Protein AF-A0A7L2GFE0-F1 (afdb_monomer)

Nearest PDB structures (foldseek):
  3g67-assembly1_B  TM=5.328E-01  e=1.097E-01  Thermotoga maritima
  3zx6-assembly1_B  TM=4.430E-01  e=1.474E-01  Archaeoglobus fulgidus DSM 4304
  2ysu-assembly1_B  TM=6.873E-01  e=2.371E+00  Escherichia coli
  7a0g-assembly1_FFF  TM=4.561E-01  e=2.235E+00  Serratia marcescens
  2b5u-assembly2_C  TM=3.702E-01  e=7.732E+00  Escherichia coli

pLDDT: mean 85.47, std 18.51, range [37.97, 98.88]

Radius of gyration: 35.54 Å; Cα contacts (8 Å, |Δi|>4): 80; chains: 1; bounding box: 69×30×104 Å

InterPro domains:
  IPR001060 FCH domain [PF00611] (9-82)
  IPR001060 FCH domain [SM00055] (2-87)
  IPR027267 AH/BAR domain superfamily [G3DSA:1.20.1270.60] (5-134)
  IPR027267 AH/BAR domain superfamily [SSF103657] (9-132)
  IPR031160 F-BAR domain [PS51741] (1-168)

Foldseek 3Di:
DDPCPDPVVVVVVLVVLVVVLVVLVVLLVVLLVLLVVLLVQLVVLLCCLPPDDDPPVDDDPVVVVVNVVSVVSNVSSVVSNVSSVVSNVVSVVSVVVSVVSVVVSVVVVVVVVVVVVVVVVVVVVVVVVVVVVVVVPPDPDDPPDDVVVVVVVVVVVVVVVVVVVVVD

Mean predicted aligned error: 11.36 Å

Secondary structure (DSSP, 8-state):
---TTSHHHHHHHHHHHHHHHHHHHHHHHHHHHHHHHHHHHHHHHHHHHHHS-SSTT--HHHHHHHHHHHHHHHHHHHHHHHHHHHHHHHHHHHHHHHHHHHHHHHHHHHHHHHHHHHHHHHHHHHHHHHHHHHHT-SS-----SHHHHHHHHHHHHHHHHHHHHH--

Organism: Nyctibius grandis (NCBI:txid48427)

Solvent-accessible surface area (backbone atoms only — not comparable to full-atom values): 9001 Å² total; per-residue (Å²): 135,80,59,62,89,39,74,70,28,46,52,51,51,53,51,51,56,51,50,52,46,50,53,41,50,54,51,26,50,52,30,46,54,49,19,53,54,33,34,51,51,10,52,51,34,35,46,47,40,71,74,48,85,69,63,80,86,50,59,73,70,62,30,53,53,42,5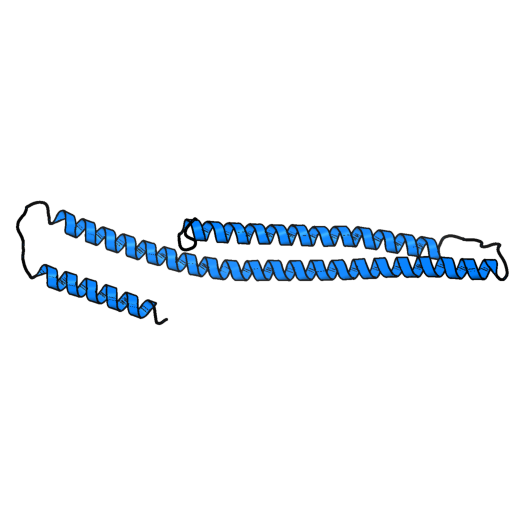1,52,51,34,48,52,40,31,52,52,12,52,50,29,38,52,49,18,51,50,31,45,53,52,22,49,53,38,50,54,49,42,53,52,52,52,53,53,50,52,55,52,52,55,52,51,52,52,52,52,52,51,52,52,51,55,49,50,56,50,49,52,53,50,50,58,57,58,70,72,58,84,63,100,65,86,82,77,70,68,61,58,54,55,51,48,52,51,49,51,50,53,53,54,54,51,53,62,64,74,78,110

Sequence (168 aa):
SMDLTSTVGYDSIIQHLNDGRKNCKEFEDFLKERAIIEEKYGKELINLSKKKPCGQTELNTLKRSLDVFKQQIDNVGQGHIQLAQTLREEAKKMEDFREKQKLHRKKIELIMDAIHKNRNLQYKKTMEVKQTCCCFLPDGAPLYLSSLSHFWQLFLKLAQTKSALEDS

Structure (mmCIF, N/CA/C/O backbone):
data_AF-A0A7L2GFE0-F1
#
_entry.id   AF-A0A7L2GFE0-F1
#
loop_
_atom_site.group_PDB
_atom_site.id
_atom_site.type_symbol
_atom_site.label_atom_id
_atom_site.label_alt_id
_atom_site.label_comp_id
_atom_site.label_asym_id
_atom_site.label_entity_id
_atom_site.label_seq_id
_atom_site.pdbx_PDB_ins_code
_atom_site.Cartn_x
_atom_site.Cartn_y
_atom_site.Cartn_z
_atom_site.occupancy
_atom_site.B_iso_or_equiv
_atom_site.auth_seq_id
_atom_site.auth_comp_id
_atom_site.auth_asym_id
_atom_site.auth_atom_id
_atom_site.pdbx_PDB_model_num
ATOM 1 N N . SER A 1 1 ? 0.326 6.867 -35.444 1.00 51.28 1 SER A N 1
ATOM 2 C CA . SER A 1 1 ? 0.943 5.702 -34.785 1.00 51.28 1 SER A CA 1
ATOM 3 C C . SER A 1 1 ? 2.441 5.933 -34.779 1.00 51.28 1 SER A C 1
ATOM 5 O O . SER A 1 1 ? 2.994 6.095 -35.859 1.00 51.28 1 SER A O 1
ATOM 7 N N . MET A 1 2 ? 3.064 6.103 -33.610 1.00 67.56 2 MET A N 1
ATOM 8 C CA . MET A 1 2 ? 4.517 6.274 -33.513 1.00 67.56 2 MET A CA 1
ATOM 9 C C . MET A 1 2 ? 5.155 4.887 -33.511 1.00 67.56 2 MET A C 1
ATOM 11 O O . MET A 1 2 ? 4.690 4.012 -32.786 1.00 67.56 2 MET A O 1
ATOM 15 N N . ASP A 1 3 ? 6.164 4.672 -34.350 1.00 83.50 3 ASP A N 1
ATOM 16 C CA . ASP A 1 3 ? 6.855 3.387 -34.427 1.00 83.50 3 ASP A CA 1
ATOM 17 C C . ASP A 1 3 ? 7.531 3.072 -33.084 1.00 83.50 3 ASP A C 1
ATOM 19 O O . ASP A 1 3 ? 8.450 3.775 -32.654 1.00 83.50 3 ASP A O 1
ATOM 23 N N . LEU A 1 4 ? 7.056 2.015 -32.422 1.00 79.81 4 LEU A N 1
ATOM 24 C CA . LEU A 1 4 ? 7.547 1.558 -31.122 1.00 79.81 4 LEU A CA 1
ATOM 25 C C . LEU A 1 4 ? 9.025 1.151 -31.177 1.00 79.81 4 LEU A C 1
ATOM 27 O O . LEU A 1 4 ? 9.726 1.251 -30.174 1.00 79.81 4 LEU A O 1
ATOM 31 N N . THR A 1 5 ? 9.497 0.710 -32.345 1.00 84.44 5 THR A N 1
ATOM 32 C CA . THR A 1 5 ? 10.876 0.247 -32.551 1.00 84.44 5 THR A CA 1
ATOM 33 C C . THR A 1 5 ? 11.858 1.388 -32.830 1.00 84.44 5 THR A C 1
ATOM 35 O O . THR A 1 5 ? 13.072 1.180 -32.856 1.00 84.44 5 THR A O 1
ATOM 38 N N . SER A 1 6 ? 11.355 2.615 -32.990 1.00 87.56 6 SER A N 1
ATOM 39 C CA . SER A 1 6 ? 12.183 3.808 -33.158 1.00 87.56 6 SER A CA 1
ATOM 40 C C . SER A 1 6 ? 12.835 4.251 -31.841 1.00 87.56 6 SER A C 1
ATOM 42 O O . SER A 1 6 ? 12.354 3.937 -30.753 1.00 87.56 6 SER A O 1
ATOM 44 N N . THR A 1 7 ? 13.898 5.063 -31.923 1.00 85.88 7 THR A N 1
ATOM 45 C CA . THR A 1 7 ? 14.531 5.676 -30.736 1.00 85.88 7 THR A CA 1
ATOM 46 C C . THR A 1 7 ? 13.517 6.457 -29.889 1.00 85.88 7 THR A C 1
ATOM 48 O O . THR A 1 7 ? 13.494 6.316 -28.674 1.00 85.88 7 THR A O 1
ATOM 51 N N . VAL A 1 8 ? 12.620 7.214 -30.532 1.00 89.06 8 VAL A N 1
ATOM 52 C CA . VAL A 1 8 ? 11.573 7.988 -29.841 1.00 89.06 8 VAL A CA 1
ATOM 53 C C . VAL A 1 8 ? 10.535 7.061 -29.190 1.00 89.06 8 VAL A C 1
ATOM 55 O O . VAL A 1 8 ? 10.024 7.346 -28.104 1.00 89.06 8 VAL A O 1
ATOM 58 N N . GLY A 1 9 ? 10.237 5.926 -29.834 1.00 90.75 9 GLY A N 1
ATOM 59 C CA . GLY A 1 9 ? 9.403 4.858 -29.276 1.00 90.75 9 GLY A CA 1
ATOM 60 C C . GLY A 1 9 ? 10.000 4.275 -27.996 1.00 90.75 9 GLY A C 1
ATOM 61 O O . GLY A 1 9 ? 9.307 4.178 -26.983 1.00 90.75 9 GLY A O 1
ATOM 62 N N . TYR A 1 10 ? 11.301 3.980 -28.007 1.00 90.50 10 TYR A N 1
ATOM 63 C CA . TYR A 1 10 ? 12.037 3.539 -26.823 1.00 90.50 10 TYR A CA 1
ATOM 64 C C . TYR A 1 10 ? 11.997 4.570 -25.685 1.00 90.50 10 TYR A C 1
ATOM 66 O O . TYR A 1 10 ? 11.642 4.216 -24.559 1.00 90.50 10 TYR A O 1
ATOM 74 N N . ASP A 1 11 ? 12.279 5.843 -25.972 1.00 91.38 11 ASP A N 1
ATOM 75 C CA . ASP A 1 11 ? 12.253 6.910 -24.960 1.00 91.38 11 ASP A CA 1
ATOM 76 C C . ASP A 1 11 ? 10.867 7.026 -24.302 1.00 91.38 11 ASP A C 1
ATOM 78 O O . ASP A 1 11 ? 10.753 7.169 -23.081 1.00 91.38 11 ASP A O 1
ATOM 82 N N . SER A 1 12 ? 9.805 6.859 -25.095 1.00 93.94 12 SER A N 1
ATOM 83 C CA . SER A 1 12 ? 8.421 6.856 -24.606 1.00 93.94 12 SER A CA 1
ATOM 84 C C . SER A 1 12 ? 8.123 5.674 -23.683 1.00 93.94 12 SER A C 1
ATOM 86 O O . SER A 1 12 ? 7.460 5.847 -22.658 1.00 93.94 12 SER A O 1
ATOM 88 N N . ILE A 1 13 ? 8.640 4.477 -23.993 1.00 92.88 13 ILE A N 1
ATOM 89 C CA . ILE A 1 13 ? 8.521 3.305 -23.110 1.00 92.88 13 ILE A CA 1
ATOM 90 C C . ILE A 1 13 ? 9.234 3.572 -21.780 1.00 92.88 13 ILE A C 1
ATOM 92 O O . ILE A 1 13 ? 8.669 3.323 -20.714 1.00 92.88 13 ILE A O 1
ATOM 96 N N . ILE A 1 14 ? 10.461 4.096 -21.814 1.00 93.19 14 ILE A N 1
ATOM 97 C CA . ILE A 1 14 ? 11.232 4.384 -20.597 1.00 93.19 14 ILE A CA 1
ATOM 98 C C . ILE A 1 14 ? 10.532 5.440 -19.741 1.00 93.19 14 ILE A C 1
ATOM 100 O O . ILE A 1 14 ? 10.454 5.284 -18.517 1.00 93.19 14 ILE A O 1
ATOM 104 N N . GLN A 1 15 ? 9.989 6.491 -20.357 1.00 94.25 15 GLN A N 1
ATOM 105 C CA . GLN A 1 15 ? 9.187 7.485 -19.650 1.00 94.25 15 GLN A CA 1
ATOM 106 C C . GLN A 1 15 ? 7.974 6.834 -18.974 1.00 94.25 15 GLN A C 1
ATOM 108 O O . GLN A 1 15 ? 7.797 6.996 -17.767 1.00 94.25 15 GLN A O 1
ATOM 113 N N . HIS A 1 16 ? 7.211 6.016 -19.703 1.00 95.25 16 HIS A N 1
ATOM 114 C CA . HIS A 1 16 ? 6.052 5.310 -19.159 1.00 95.25 16 HIS A CA 1
ATOM 115 C C . HIS A 1 16 ? 6.413 4.407 -17.965 1.00 95.25 16 HIS A C 1
ATOM 117 O O . HIS A 1 16 ? 5.730 4.422 -16.941 1.00 95.25 16 HIS A O 1
ATOM 123 N N . LEU A 1 17 ? 7.528 3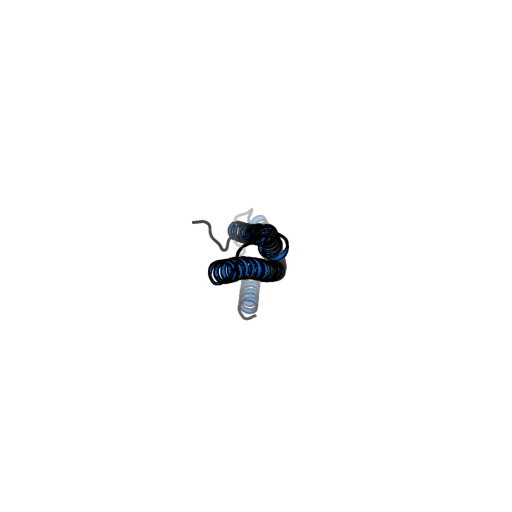.672 -18.039 1.00 95.56 17 LEU A N 1
ATOM 124 C CA . LEU A 1 17 ? 8.017 2.844 -16.928 1.00 95.56 17 LEU A CA 1
ATOM 125 C C . LEU A 1 17 ? 8.461 3.682 -15.717 1.00 95.56 17 LEU A C 1
ATOM 127 O O . LEU A 1 17 ? 8.334 3.247 -14.569 1.00 95.56 17 LEU A O 1
ATOM 131 N N . ASN A 1 18 ? 9.003 4.880 -15.941 1.00 95.12 18 ASN A N 1
ATOM 132 C CA . ASN A 1 18 ? 9.335 5.807 -14.860 1.00 95.12 18 ASN A CA 1
ATOM 133 C C . ASN A 1 18 ? 8.087 6.374 -14.184 1.00 95.12 18 ASN A C 1
ATOM 135 O O . ASN A 1 18 ? 8.062 6.457 -12.956 1.00 95.12 18 ASN A O 1
ATOM 139 N N . ASP A 1 19 ? 7.062 6.720 -14.954 1.00 97.06 19 ASP A N 1
ATOM 140 C CA . ASP A 1 19 ? 5.795 7.204 -14.410 1.00 97.06 19 ASP A CA 1
ATOM 141 C C . ASP A 1 19 ? 5.063 6.092 -13.648 1.00 97.06 19 ASP A C 1
ATOM 143 O O . ASP A 1 19 ? 4.645 6.306 -12.513 1.00 97.06 19 ASP A O 1
ATOM 147 N N . GLY A 1 20 ? 5.059 4.856 -14.160 1.00 97.06 20 GLY A N 1
ATOM 148 C CA . GLY A 1 20 ? 4.570 3.691 -13.416 1.00 97.06 20 GLY A CA 1
ATOM 149 C C . GLY A 1 20 ? 5.262 3.513 -12.056 1.00 97.06 20 GLY A C 1
ATOM 150 O O . GLY A 1 20 ? 4.607 3.249 -11.049 1.00 97.06 20 GLY A O 1
ATOM 151 N N . ARG A 1 21 ? 6.581 3.749 -11.981 1.00 96.81 21 ARG A N 1
ATOM 152 C CA . ARG A 1 21 ? 7.329 3.714 -10.711 1.00 96.81 21 ARG A CA 1
ATOM 153 C C . ARG A 1 21 ? 6.868 4.798 -9.727 1.00 96.81 21 ARG A C 1
ATOM 155 O O . ARG A 1 21 ? 6.828 4.520 -8.526 1.00 96.81 21 ARG A O 1
ATOM 162 N N . LYS A 1 22 ? 6.566 6.011 -10.206 1.00 97.62 22 LYS A N 1
ATOM 163 C CA . LYS A 1 22 ? 6.029 7.102 -9.371 1.00 97.62 22 LYS A CA 1
ATOM 164 C C . LYS A 1 22 ? 4.649 6.730 -8.837 1.00 97.62 22 LYS A C 1
ATOM 166 O O . LYS A 1 22 ? 4.457 6.775 -7.628 1.00 97.62 22 LYS A O 1
ATOM 171 N N . ASN A 1 23 ? 3.769 6.214 -9.695 1.00 98.00 23 ASN A N 1
ATOM 172 C CA . ASN A 1 23 ? 2.431 5.768 -9.302 1.00 98.00 23 ASN A CA 1
ATOM 173 C C . ASN A 1 23 ? 2.486 4.678 -8.218 1.00 98.00 23 ASN A C 1
ATOM 175 O O . ASN A 1 23 ? 1.729 4.723 -7.252 1.00 98.00 23 ASN A O 1
ATOM 179 N N . CYS A 1 24 ? 3.424 3.724 -8.314 1.00 98.38 24 CYS A N 1
ATOM 180 C CA . CYS A 1 24 ? 3.636 2.734 -7.252 1.00 98.38 24 CYS A CA 1
ATOM 181 C C . CYS A 1 24 ? 4.049 3.375 -5.916 1.00 98.38 24 CYS A C 1
ATOM 183 O O . CYS A 1 24 ? 3.645 2.890 -4.863 1.00 98.38 24 CYS A O 1
ATOM 185 N N . LYS A 1 25 ? 4.869 4.437 -5.937 1.00 98.31 25 LYS A N 1
ATOM 186 C CA . LYS A 1 25 ? 5.262 5.161 -4.717 1.00 98.31 25 LYS A CA 1
ATOM 187 C C . LYS A 1 25 ? 4.077 5.913 -4.113 1.00 98.31 25 LYS A C 1
ATOM 189 O O . LYS A 1 25 ? 3.848 5.786 -2.918 1.00 98.31 25 LYS A O 1
ATOM 194 N N . GLU A 1 26 ? 3.308 6.617 -4.936 1.00 98.56 26 GLU A N 1
ATOM 195 C CA . GLU A 1 26 ? 2.097 7.320 -4.500 1.00 98.56 26 GLU A CA 1
ATOM 196 C C . GLU A 1 26 ? 1.080 6.354 -3.877 1.00 98.56 26 GLU A C 1
ATOM 198 O O . GLU A 1 26 ? 0.545 6.625 -2.805 1.00 98.56 26 GLU A O 1
ATOM 203 N N . PHE A 1 27 ? 0.866 5.189 -4.494 1.00 98.56 27 PHE A N 1
ATOM 204 C CA . PHE A 1 27 ? -0.031 4.166 -3.958 1.00 98.56 27 PHE A CA 1
ATOM 205 C C . PHE A 1 27 ? 0.476 3.552 -2.643 1.00 98.56 27 PHE A C 1
ATOM 207 O O . PHE A 1 27 ? -0.307 3.374 -1.711 1.00 98.56 27 PHE A O 1
ATOM 214 N N . GLU A 1 28 ? 1.777 3.258 -2.531 1.00 98.50 28 GLU A N 1
ATOM 215 C CA . GLU A 1 28 ? 2.394 2.822 -1.268 1.00 98.50 28 GLU A CA 1
ATOM 216 C C . GLU A 1 28 ? 2.154 3.843 -0.148 1.00 98.50 28 GLU A C 1
ATOM 218 O O . GLU A 1 28 ? 1.734 3.468 0.949 1.00 98.50 28 GLU A O 1
ATOM 223 N N . ASP A 1 29 ? 2.416 5.122 -0.417 1.00 98.75 29 ASP A N 1
ATOM 224 C CA . ASP A 1 29 ? 2.260 6.191 0.571 1.00 98.75 29 ASP A CA 1
ATOM 225 C C . ASP A 1 29 ? 0.791 6.358 0.971 1.00 98.75 29 ASP A C 1
ATOM 227 O O . ASP A 1 29 ? 0.478 6.465 2.157 1.00 98.75 29 ASP A O 1
ATOM 231 N N . PHE A 1 30 ? -0.128 6.243 0.011 1.00 98.81 30 PHE A N 1
ATOM 232 C CA . PHE A 1 30 ? -1.563 6.256 0.281 1.00 98.81 30 PHE A CA 1
ATOM 233 C C . PHE A 1 30 ? -1.998 5.118 1.220 1.00 98.81 30 PHE A C 1
ATOM 235 O O . PHE A 1 30 ? -2.771 5.339 2.156 1.00 98.81 30 PHE A O 1
ATOM 242 N N . LEU A 1 31 ? -1.482 3.899 1.021 1.00 98.81 31 LEU A N 1
ATOM 243 C CA . LEU A 1 31 ? -1.755 2.769 1.916 1.00 98.81 31 LEU A CA 1
ATOM 244 C C . LEU A 1 31 ? -1.201 3.004 3.327 1.00 98.81 31 LEU A C 1
ATOM 246 O O . LEU A 1 31 ? -1.865 2.652 4.305 1.00 98.81 31 LEU A O 1
ATOM 250 N N . LYS A 1 32 ? -0.015 3.613 3.447 1.00 98.75 32 LYS A N 1
ATOM 251 C CA . LYS A 1 32 ? 0.597 3.952 4.742 1.00 98.75 32 LYS A CA 1
ATOM 252 C C . LYS A 1 32 ? -0.230 4.985 5.506 1.00 98.75 32 LYS A C 1
ATOM 254 O O . LYS A 1 32 ? -0.518 4.760 6.682 1.00 98.75 32 LYS A O 1
ATOM 259 N N . GLU A 1 33 ? -0.668 6.052 4.842 1.00 98.81 33 GLU A N 1
ATOM 260 C CA . GLU A 1 33 ? -1.548 7.067 5.436 1.00 98.81 33 GLU A CA 1
ATOM 261 C C . GLU A 1 33 ? -2.881 6.456 5.877 1.00 98.81 33 GLU A C 1
ATOM 263 O O . GLU A 1 33 ? -3.313 6.629 7.021 1.00 98.81 33 GLU A O 1
ATOM 268 N N . ARG A 1 34 ? -3.497 5.633 5.018 1.00 98.69 34 ARG A N 1
ATOM 269 C CA . ARG A 1 34 ? -4.725 4.917 5.379 1.00 98.69 34 ARG A CA 1
ATOM 270 C C . ARG A 1 34 ? -4.517 4.022 6.603 1.00 98.69 34 ARG A C 1
ATOM 272 O O . ARG A 1 34 ? -5.347 4.038 7.506 1.00 98.69 34 ARG A O 1
ATOM 279 N N . ALA A 1 35 ? -3.413 3.280 6.677 1.00 98.88 35 ALA A N 1
ATOM 280 C CA . ALA A 1 35 ? -3.116 2.426 7.826 1.00 98.88 35 ALA A CA 1
ATOM 281 C C . ALA A 1 35 ? -3.011 3.214 9.145 1.00 98.88 35 ALA A C 1
ATOM 283 O O . ALA A 1 35 ? -3.446 2.718 10.184 1.00 98.88 35 ALA A O 1
ATOM 284 N N . ILE A 1 36 ? -2.463 4.435 9.122 1.00 98.81 36 ILE A N 1
ATOM 285 C CA . ILE A 1 36 ? -2.386 5.312 10.304 1.00 98.81 36 ILE A CA 1
ATOM 286 C C . ILE A 1 36 ? -3.790 5.719 10.770 1.00 98.81 36 ILE A C 1
ATOM 288 O O . ILE A 1 36 ? -4.077 5.670 11.970 1.00 98.81 36 ILE A O 1
ATOM 292 N N . ILE A 1 37 ? -4.672 6.082 9.834 1.00 98.81 37 ILE A N 1
ATOM 293 C CA . ILE A 1 37 ? -6.063 6.460 10.129 1.00 98.81 37 ILE A CA 1
ATOM 294 C C . ILE A 1 37 ? -6.818 5.281 10.753 1.00 98.81 37 ILE A C 1
ATOM 296 O O . ILE A 1 37 ? -7.422 5.428 11.818 1.00 98.81 37 ILE A O 1
ATOM 300 N N . GLU A 1 38 ? -6.742 4.109 10.122 1.00 98.88 38 GLU A N 1
ATOM 301 C CA . GLU A 1 38 ? -7.403 2.885 10.592 1.00 98.88 38 GLU A CA 1
ATOM 302 C C . GLU A 1 38 ? -6.890 2.477 11.984 1.00 98.88 38 GLU A C 1
ATOM 304 O O . GLU A 1 38 ? -7.677 2.154 12.876 1.00 98.88 38 GLU A O 1
ATOM 309 N N . GLU A 1 39 ? -5.576 2.564 12.224 1.00 98.75 39 GLU A N 1
ATOM 310 C CA . GLU A 1 39 ? -4.999 2.244 13.531 1.00 98.75 39 GLU A CA 1
ATOM 311 C C . GLU A 1 39 ? -5.475 3.209 14.622 1.00 98.75 39 GLU A C 1
ATOM 313 O O . GLU A 1 39 ? -5.800 2.776 15.733 1.00 98.75 39 GLU A O 1
ATOM 318 N N . LYS A 1 40 ? -5.519 4.513 14.326 1.00 98.81 40 LYS A N 1
ATOM 319 C CA . LYS A 1 40 ? -6.018 5.518 15.270 1.00 98.81 40 LYS A CA 1
ATOM 320 C C . LYS A 1 40 ? -7.471 5.228 15.639 1.00 98.81 40 LYS A C 1
ATOM 322 O O . LYS A 1 40 ? -7.784 5.160 16.828 1.00 98.81 40 LYS A O 1
ATOM 327 N N . TYR A 1 41 ? -8.321 4.993 14.643 1.00 98.81 41 TYR A N 1
ATOM 328 C CA . TYR A 1 41 ? -9.734 4.690 14.856 1.00 98.81 41 TYR A CA 1
ATOM 329 C C . TYR A 1 41 ? -9.926 3.422 15.697 1.00 98.81 41 TYR A C 1
ATOM 331 O O . TYR A 1 41 ? -10.617 3.450 16.718 1.00 98.81 41 TYR A O 1
ATOM 339 N N . GLY A 1 42 ? -9.230 2.334 15.350 1.00 98.75 42 GLY A N 1
ATOM 340 C CA . GLY A 1 42 ? -9.277 1.086 16.112 1.00 98.75 42 GLY A CA 1
ATOM 341 C C . GLY A 1 42 ? -8.844 1.259 17.572 1.00 98.75 42 GLY A C 1
ATOM 342 O O . GLY A 1 42 ? -9.523 0.784 18.487 1.00 98.75 42 GLY A O 1
ATOM 343 N N . LYS A 1 43 ? -7.755 2.001 17.824 1.00 98.75 43 LYS A N 1
ATOM 344 C CA . LYS A 1 43 ? -7.269 2.291 19.187 1.00 98.75 43 LYS A CA 1
ATOM 345 C C . LYS A 1 43 ? -8.264 3.131 19.982 1.00 98.75 43 LYS A C 1
ATOM 347 O O . LYS A 1 43 ? -8.447 2.888 21.177 1.00 98.75 43 LYS A O 1
ATOM 352 N N . GLU A 1 44 ? -8.888 4.122 19.357 1.00 98.69 44 GLU A N 1
ATOM 353 C CA . GLU A 1 44 ? -9.889 4.971 20.003 1.00 98.69 44 GLU A CA 1
ATOM 354 C C . GLU A 1 44 ? -11.153 4.181 20.367 1.00 98.69 44 GLU A C 1
ATOM 356 O O . GLU A 1 44 ? -11.630 4.317 21.496 1.00 98.69 44 GLU A O 1
ATOM 361 N N . LEU A 1 45 ? -11.622 3.274 19.501 1.00 98.69 45 LEU A N 1
ATOM 362 C CA . LEU A 1 45 ? -12.739 2.371 19.809 1.00 98.69 45 LEU A CA 1
ATOM 363 C C . LEU A 1 45 ? -12.424 1.420 20.970 1.00 98.69 45 LEU A C 1
ATOM 365 O O . LEU A 1 45 ? -13.227 1.297 21.895 1.00 98.69 45 LEU A O 1
ATOM 369 N N . ILE A 1 46 ? -11.242 0.796 20.979 1.00 98.50 46 ILE A N 1
ATOM 370 C CA . ILE A 1 46 ? -10.809 -0.080 22.084 1.00 98.50 46 ILE A CA 1
ATOM 371 C C . ILE A 1 46 ? -10.696 0.714 23.396 1.00 98.50 46 ILE A C 1
ATOM 373 O O . ILE A 1 46 ? -11.070 0.244 24.472 1.00 98.50 46 ILE A O 1
ATOM 377 N N . ASN A 1 47 ? -10.181 1.944 23.341 1.00 98.31 47 ASN A N 1
ATOM 378 C CA . ASN A 1 47 ? -10.121 2.809 24.516 1.00 98.31 47 ASN A CA 1
ATOM 379 C C . ASN A 1 47 ? -11.524 3.189 25.009 1.00 98.31 47 ASN A C 1
ATOM 381 O O . ASN A 1 47 ? -11.752 3.192 26.220 1.00 98.31 47 ASN A O 1
ATOM 385 N N . LEU A 1 48 ? -12.456 3.484 24.103 1.00 97.88 48 LEU A N 1
ATOM 386 C CA . LEU A 1 48 ? -13.851 3.773 24.426 1.00 97.88 48 LEU A CA 1
ATOM 387 C C . LEU A 1 48 ? -14.520 2.567 25.100 1.00 97.88 48 LEU A C 1
ATOM 389 O O . LEU A 1 48 ? -15.098 2.724 26.176 1.00 97.88 48 LEU A O 1
ATOM 393 N N . SER A 1 49 ? -14.376 1.366 24.530 1.00 97.31 49 SER A N 1
ATOM 394 C CA . SER A 1 49 ? -14.955 0.139 25.088 1.00 97.31 49 SER A CA 1
ATOM 395 C C . SER A 1 49 ? -14.351 -0.227 26.447 1.00 97.31 49 SER A C 1
ATOM 397 O O . SER A 1 49 ? -15.064 -0.709 27.319 1.00 97.31 49 SER A O 1
ATOM 399 N N . LYS A 1 50 ? -13.064 0.021 26.705 1.00 95.75 50 LYS A N 1
ATOM 400 C CA . LYS A 1 50 ? -12.427 -0.410 27.966 1.00 95.75 50 LYS A CA 1
ATOM 401 C C . LYS A 1 50 ? -12.471 0.642 29.064 1.00 95.75 50 LYS A C 1
ATOM 403 O O . LYS A 1 50 ? -12.732 0.312 30.217 1.00 95.75 50 LYS A O 1
ATOM 408 N N . LYS A 1 51 ? -12.214 1.906 28.724 1.00 95.50 51 LYS A N 1
ATOM 409 C CA . LYS A 1 51 ? -11.945 2.962 29.713 1.00 95.50 51 LYS A CA 1
ATOM 410 C C . LYS A 1 51 ? -13.168 3.795 30.065 1.00 95.50 51 LYS A C 1
ATOM 412 O O . LYS A 1 51 ? -13.158 4.448 31.105 1.00 95.50 51 LYS A O 1
ATOM 417 N N . LYS A 1 52 ? -14.196 3.832 29.212 1.00 95.25 52 LYS A N 1
ATOM 418 C CA . LYS A 1 52 ? -15.384 4.651 29.472 1.00 95.25 52 LYS A CA 1
ATOM 419 C C . LYS A 1 52 ? -16.502 3.823 30.121 1.00 95.25 52 LYS A C 1
ATOM 421 O O . LYS A 1 52 ? -16.760 2.683 29.705 1.00 95.25 52 LYS A O 1
ATOM 426 N N . PRO A 1 53 ? -17.167 4.370 31.154 1.00 93.62 53 PRO A N 1
ATOM 427 C CA . PRO A 1 53 ? -18.352 3.744 31.714 1.00 93.62 53 PRO A CA 1
ATOM 428 C C . PRO A 1 53 ? -19.506 3.831 30.708 1.00 93.62 53 PRO A C 1
ATOM 430 O O . PRO A 1 53 ? -19.674 4.835 30.022 1.00 93.62 53 PRO A O 1
ATOM 433 N N . CYS A 1 54 ? -20.306 2.773 30.631 1.00 93.12 54 CYS A N 1
ATOM 434 C CA . CYS A 1 54 ? -21.550 2.731 29.867 1.00 93.12 54 CYS A CA 1
ATOM 435 C C . CYS A 1 54 ? -22.540 1.905 30.694 1.00 93.12 54 CYS A C 1
ATOM 437 O O . CYS A 1 54 ? -22.359 0.698 30.831 1.00 93.12 54 CYS A O 1
ATOM 439 N N . GLY A 1 55 ? -23.484 2.585 31.355 1.00 91.06 55 GLY A N 1
ATOM 440 C CA . GLY A 1 55 ? -24.424 1.983 32.312 1.00 91.06 55 GLY A CA 1
ATOM 441 C C . GLY A 1 55 ? -23.761 1.266 33.488 1.00 91.06 55 GLY A C 1
ATOM 442 O O . GLY A 1 55 ? -24.126 0.146 33.824 1.00 91.06 55 GLY A O 1
ATOM 443 N N . GLN A 1 56 ? -22.772 1.902 34.125 1.00 90.00 56 GLN A N 1
ATOM 444 C CA . GLN A 1 56 ? -22.070 1.331 35.287 1.00 90.00 56 GLN A CA 1
ATOM 445 C C . GLN A 1 56 ? -22.990 1.055 36.490 1.00 90.00 56 GLN A C 1
ATOM 447 O O . GLN A 1 56 ? -22.681 0.198 37.309 1.00 90.00 56 GLN A O 1
ATOM 452 N N . THR A 1 57 ? -24.099 1.791 36.591 1.00 94.44 57 THR A N 1
ATOM 453 C CA . THR A 1 57 ? -25.117 1.664 37.641 1.00 94.44 57 THR A CA 1
ATOM 454 C C . THR A 1 57 ? -26.234 0.692 37.271 1.00 94.44 57 THR A C 1
ATOM 456 O O . THR A 1 57 ? -27.064 0.380 38.119 1.00 94.44 57 THR A O 1
ATOM 459 N N . GLU A 1 58 ? -26.279 0.233 36.017 1.00 95.12 58 GLU A N 1
ATOM 460 C CA . GLU A 1 58 ? -27.313 -0.687 35.554 1.00 95.12 58 GLU A CA 1
ATOM 461 C C . GLU A 1 58 ? -27.107 -2.083 36.138 1.00 95.12 58 GLU A C 1
ATOM 463 O O . GLU A 1 58 ? -25.980 -2.520 36.388 1.00 95.12 58 GLU A O 1
ATOM 468 N N . LEU A 1 59 ? -28.209 -2.811 36.311 1.00 94.69 59 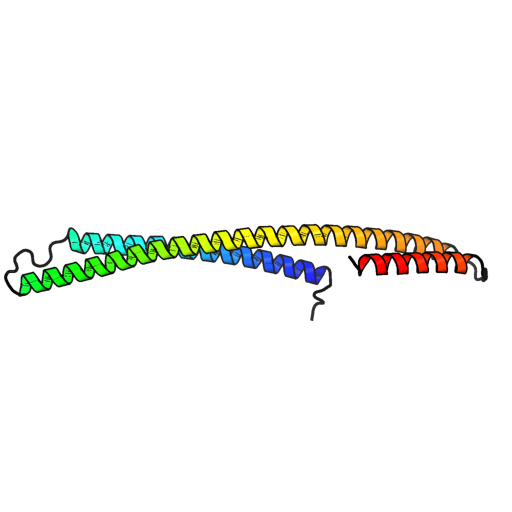LEU A N 1
ATOM 469 C CA . LEU A 1 59 ? -28.228 -4.155 36.885 1.00 94.69 59 LEU A CA 1
ATOM 470 C C . LEU A 1 59 ? -28.906 -5.154 35.936 1.00 94.69 59 LEU A C 1
ATOM 472 O O . LEU A 1 59 ? -29.562 -4.789 34.958 1.00 94.69 59 LEU A O 1
ATOM 476 N N . ASN A 1 60 ? -28.761 -6.443 36.249 1.00 96.31 60 ASN A N 1
ATOM 477 C CA . ASN A 1 60 ? -29.473 -7.544 35.599 1.00 96.31 60 ASN A CA 1
ATOM 478 C C . ASN A 1 60 ? -29.311 -7.569 34.064 1.00 96.31 60 ASN A C 1
ATOM 480 O O . ASN A 1 60 ? -28.197 -7.557 33.534 1.00 96.31 60 ASN A O 1
ATOM 484 N N . THR A 1 61 ? -30.423 -7.679 33.341 1.00 97.19 61 THR A N 1
ATOM 485 C CA . THR A 1 61 ? -30.468 -7.871 31.889 1.00 97.19 61 THR A CA 1
ATOM 486 C C . THR A 1 61 ? -29.929 -6.669 31.126 1.00 97.19 61 THR A C 1
ATOM 488 O O . THR A 1 61 ? -29.185 -6.864 30.168 1.00 97.19 61 THR A O 1
ATOM 491 N N . LEU A 1 62 ? -30.218 -5.442 31.571 1.00 96.19 62 LEU A N 1
ATOM 492 C CA . LEU A 1 62 ? -29.724 -4.234 30.908 1.00 96.19 62 LEU A CA 1
ATOM 493 C C . LEU A 1 62 ? -28.202 -4.118 31.024 1.00 96.19 62 LEU A C 1
ATOM 495 O O . LEU A 1 62 ? -27.533 -3.884 30.017 1.00 96.19 62 LEU A O 1
ATOM 499 N N . LYS A 1 63 ? -27.634 -4.394 32.207 1.00 96.31 63 LYS A N 1
ATOM 500 C CA . LYS A 1 63 ? -26.175 -4.444 32.379 1.00 96.31 63 LYS A CA 1
ATOM 501 C C . LYS A 1 63 ? -25.522 -5.436 31.420 1.00 96.31 63 LYS A C 1
ATOM 503 O O . LYS A 1 63 ? -24.538 -5.102 30.765 1.00 96.31 63 LYS A O 1
ATOM 508 N N . ARG A 1 64 ? -26.100 -6.636 31.300 1.00 96.38 64 ARG A N 1
ATOM 509 C CA . ARG A 1 64 ? -25.591 -7.687 30.408 1.00 96.38 64 ARG A CA 1
ATOM 510 C C . ARG A 1 64 ? -25.650 -7.259 28.936 1.00 96.38 64 ARG A C 1
ATOM 512 O O . ARG A 1 64 ? -24.686 -7.477 28.209 1.00 96.38 64 ARG A O 1
ATOM 519 N N . SER A 1 65 ? -26.730 -6.602 28.508 1.00 97.81 65 SER A N 1
ATOM 520 C CA . SER A 1 65 ? -26.851 -6.047 27.152 1.00 97.81 65 SER A CA 1
ATOM 521 C C . SER A 1 65 ? -25.809 -4.960 26.868 1.00 97.81 65 SER A C 1
ATOM 523 O O . SER A 1 65 ? -25.221 -4.944 25.786 1.00 97.81 65 SER A O 1
ATOM 525 N N . LEU A 1 66 ? -25.531 -4.083 27.837 1.00 97.50 66 LEU A N 1
ATOM 526 C CA . LEU A 1 66 ? -24.502 -3.047 27.701 1.00 97.50 66 LEU A CA 1
ATOM 527 C C . LEU A 1 66 ? -23.086 -3.630 27.649 1.00 97.50 66 LEU A C 1
ATOM 529 O O . LEU A 1 66 ? -22.254 -3.137 26.889 1.00 97.50 66 LEU A O 1
ATOM 533 N N . ASP A 1 67 ? -22.811 -4.708 28.383 1.00 95.56 67 ASP A N 1
ATOM 534 C CA . ASP A 1 67 ? -21.523 -5.406 28.295 1.00 95.56 67 ASP A CA 1
ATOM 535 C C . ASP A 1 67 ? -21.313 -6.039 26.914 1.00 95.56 67 ASP A C 1
ATOM 537 O O . ASP A 1 67 ? -20.241 -5.888 26.325 1.00 95.56 67 ASP A O 1
ATOM 541 N N . VAL A 1 68 ? -22.351 -6.664 26.347 1.00 97.38 68 VAL A N 1
ATOM 542 C CA . VAL A 1 68 ? -22.314 -7.176 24.966 1.00 97.38 68 VAL A CA 1
ATOM 543 C C . VAL A 1 68 ? -22.085 -6.039 23.971 1.00 97.38 68 VAL A C 1
ATOM 545 O O . VAL A 1 68 ? -21.258 -6.173 23.072 1.00 97.38 68 VAL A O 1
ATOM 548 N N . PHE A 1 69 ? -22.757 -4.901 24.145 1.00 97.44 69 PHE A N 1
ATOM 549 C CA . PHE A 1 69 ? -22.549 -3.724 23.302 1.00 97.44 69 PHE A CA 1
ATOM 550 C C . PHE A 1 69 ? -21.095 -3.224 23.352 1.00 97.44 69 PHE A C 1
ATOM 552 O O . PHE A 1 69 ? -20.472 -3.032 22.306 1.00 97.44 69 PHE A O 1
ATOM 559 N N . LYS A 1 70 ? -20.509 -3.092 24.550 1.00 97.81 70 LYS A N 1
ATOM 560 C CA . LYS A 1 70 ? -19.092 -2.724 24.710 1.00 97.81 70 LYS A CA 1
ATOM 561 C C . LYS A 1 70 ? -18.158 -3.745 24.052 1.00 97.81 70 LYS A C 1
ATOM 563 O O . LYS A 1 70 ? -17.175 -3.341 23.431 1.00 97.81 70 LYS A O 1
ATOM 568 N N . GLN A 1 71 ? -18.470 -5.040 24.143 1.00 97.81 71 GLN A N 1
ATOM 569 C CA . GLN A 1 71 ? -17.699 -6.090 23.474 1.00 97.81 71 GLN A CA 1
ATOM 570 C C . GLN A 1 71 ? -17.748 -5.955 21.946 1.00 97.81 71 GLN A C 1
ATOM 572 O O . GLN A 1 71 ? -16.722 -6.123 21.294 1.00 97.81 71 GLN A O 1
ATOM 577 N N . GLN A 1 72 ? -18.898 -5.603 21.362 1.00 98.38 72 GLN A N 1
ATOM 578 C CA . GLN A 1 72 ? -18.991 -5.365 19.917 1.00 98.38 72 GLN A CA 1
ATOM 579 C C . GLN A 1 72 ? -18.129 -4.175 19.475 1.00 98.38 72 GLN A C 1
ATOM 581 O O . GLN A 1 72 ? -17.441 -4.270 18.462 1.00 98.38 72 GLN A O 1
ATOM 586 N N . ILE A 1 73 ? -18.087 -3.091 20.259 1.00 98.44 73 ILE A N 1
ATOM 587 C CA . ILE A 1 73 ? -17.192 -1.952 19.986 1.00 98.44 73 ILE A CA 1
ATOM 588 C C . ILE A 1 73 ? -15.720 -2.385 20.027 1.00 98.44 73 ILE A C 1
ATOM 590 O O . ILE A 1 73 ? -14.947 -2.001 19.150 1.00 98.44 73 ILE A O 1
ATOM 594 N N . ASP A 1 74 ? -15.328 -3.192 21.020 1.00 98.38 74 ASP A N 1
ATOM 595 C CA . ASP A 1 74 ? -13.963 -3.727 21.106 1.00 98.38 74 ASP A CA 1
ATOM 596 C C . ASP A 1 74 ? -13.619 -4.586 19.882 1.00 98.38 74 ASP A C 1
ATOM 598 O O . ASP A 1 74 ? -12.567 -4.386 19.280 1.00 98.38 74 ASP A O 1
ATOM 602 N N . ASN A 1 75 ? -14.529 -5.472 19.463 1.00 98.62 75 ASN A N 1
ATOM 603 C CA . ASN A 1 75 ? -14.342 -6.335 18.295 1.00 98.62 75 ASN A CA 1
ATOM 604 C C . ASN A 1 75 ? -14.152 -5.523 17.004 1.00 98.62 75 ASN A C 1
ATOM 606 O O . ASN A 1 75 ? -13.237 -5.806 16.230 1.00 98.62 75 ASN A O 1
ATOM 610 N N . VAL A 1 76 ? -14.974 -4.490 16.784 1.00 98.75 76 VAL A N 1
ATOM 611 C CA . VAL A 1 76 ? -14.815 -3.576 15.640 1.00 98.75 76 VAL A CA 1
ATOM 612 C C . VAL A 1 76 ? -13.461 -2.872 15.718 1.00 98.75 76 VAL A C 1
ATOM 614 O O . VAL A 1 76 ? -12.717 -2.859 14.738 1.00 98.75 76 VAL A O 1
ATOM 617 N N . GLY A 1 77 ? -13.094 -2.358 16.895 1.00 98.75 77 GLY A N 1
ATOM 618 C CA . GLY A 1 77 ? -11.795 -1.732 17.119 1.00 98.75 77 GLY A CA 1
ATOM 619 C C . GLY A 1 77 ? -10.625 -2.655 16.766 1.00 98.75 77 GLY A C 1
ATOM 620 O O . GLY A 1 77 ? -9.724 -2.241 16.039 1.00 98.75 77 GLY A O 1
ATOM 621 N N . GLN A 1 78 ? -10.663 -3.918 17.201 1.00 98.75 78 GLN A N 1
ATOM 622 C CA . GLN A 1 78 ? -9.661 -4.929 16.840 1.00 98.75 78 GLN A CA 1
ATOM 623 C C . GLN A 1 78 ? -9.609 -5.186 15.326 1.00 98.75 78 GLN A C 1
ATOM 625 O O . GLN A 1 78 ? -8.514 -5.270 14.767 1.00 98.75 78 GLN A O 1
ATOM 630 N N . GLY A 1 79 ? -10.762 -5.248 14.655 1.00 98.81 79 GLY A N 1
ATOM 631 C CA . GLY A 1 79 ? -10.839 -5.392 13.199 1.00 98.81 79 GLY A CA 1
ATOM 632 C C . GLY A 1 79 ? -10.121 -4.263 12.451 1.00 98.81 79 GLY A C 1
ATOM 633 O O . GLY A 1 79 ? -9.341 -4.527 11.537 1.00 98.81 79 GLY A O 1
ATOM 634 N N . HIS A 1 80 ? -10.287 -3.011 12.888 1.00 98.81 80 HIS A N 1
ATOM 635 C CA . HIS A 1 80 ? -9.569 -1.872 12.299 1.00 98.81 80 HIS A CA 1
ATOM 636 C C . HIS A 1 80 ? -8.051 -1.924 12.546 1.00 98.81 80 HIS A C 1
ATOM 638 O O . HIS A 1 80 ? -7.273 -1.570 11.659 1.00 98.81 80 HIS A O 1
ATOM 644 N N . ILE A 1 81 ? -7.598 -2.432 13.701 1.00 98.81 81 ILE A N 1
ATOM 645 C CA . ILE A 1 81 ? -6.161 -2.663 13.945 1.00 98.81 81 ILE A CA 1
ATOM 646 C C . ILE A 1 81 ? -5.594 -3.714 12.982 1.00 98.81 81 ILE A C 1
ATOM 648 O O . ILE A 1 81 ? -4.520 -3.505 12.414 1.00 98.81 81 ILE A O 1
ATOM 652 N N . GLN A 1 82 ? -6.307 -4.823 12.770 1.00 98.81 82 GLN A N 1
ATOM 653 C CA . GLN A 1 82 ? -5.893 -5.874 11.830 1.00 98.81 82 GLN A CA 1
ATOM 654 C C . GLN A 1 82 ? -5.866 -5.363 10.384 1.00 98.81 82 GLN A C 1
ATOM 656 O O . GLN A 1 82 ? -4.926 -5.641 9.635 1.00 98.81 82 GLN A O 1
ATOM 661 N N . LEU A 1 83 ? -6.854 -4.552 9.997 1.00 98.81 83 LEU A N 1
ATOM 662 C CA . LEU A 1 83 ? -6.870 -3.896 8.693 1.00 98.81 83 LEU A CA 1
ATOM 663 C C . LEU A 1 83 ? -5.661 -2.968 8.521 1.00 98.81 83 LEU A C 1
ATOM 665 O O . LEU A 1 83 ? -4.987 -3.032 7.496 1.00 98.81 83 LEU A O 1
ATOM 669 N N . ALA A 1 84 ? -5.326 -2.160 9.531 1.00 98.88 84 ALA A N 1
ATOM 670 C CA . ALA A 1 84 ? -4.138 -1.310 9.501 1.00 98.88 84 ALA A CA 1
ATOM 671 C C . ALA A 1 84 ? -2.837 -2.115 9.330 1.00 98.88 84 ALA A C 1
ATOM 673 O O . ALA A 1 84 ? -1.933 -1.685 8.614 1.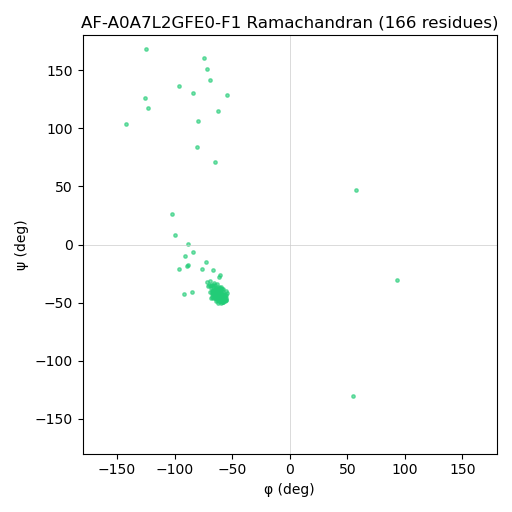00 98.88 84 ALA A O 1
ATOM 674 N N . GLN A 1 85 ? -2.723 -3.285 9.966 1.00 98.75 85 GLN A N 1
ATOM 675 C CA . GLN A 1 85 ? -1.583 -4.192 9.774 1.00 98.75 85 GLN A CA 1
ATOM 676 C C . GLN A 1 85 ? -1.530 -4.725 8.338 1.00 98.75 85 GLN A C 1
ATOM 678 O O . GLN A 1 85 ? -0.501 -4.590 7.679 1.00 98.75 85 GLN A O 1
ATOM 683 N N . THR A 1 86 ? 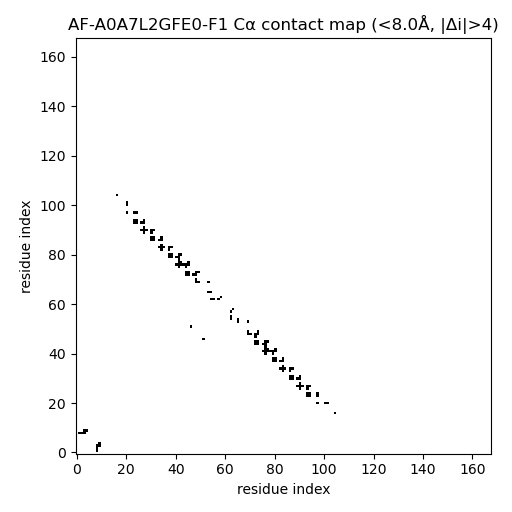-2.661 -5.211 7.824 1.00 98.81 86 THR A N 1
ATOM 684 C CA . THR A 1 86 ? -2.783 -5.708 6.444 1.00 98.81 86 THR A CA 1
ATOM 685 C C . THR A 1 86 ? -2.391 -4.631 5.427 1.00 98.81 86 THR A C 1
ATOM 687 O O . THR A 1 86 ? -1.614 -4.884 4.513 1.00 98.81 86 THR A O 1
ATOM 690 N N . LEU A 1 87 ? -2.848 -3.388 5.613 1.00 98.81 87 LEU A N 1
ATOM 691 C CA . LEU A 1 87 ? -2.500 -2.266 4.734 1.00 98.81 87 LEU A CA 1
ATOM 692 C C . LEU A 1 87 ? -0.992 -1.974 4.713 1.00 98.81 87 LEU A C 1
ATOM 694 O O . LEU A 1 87 ? -0.449 -1.644 3.659 1.00 98.81 87 LEU A O 1
ATOM 698 N N . ARG A 1 88 ? -0.292 -2.124 5.846 1.00 98.75 88 ARG A N 1
ATOM 699 C CA . ARG A 1 88 ? 1.174 -1.973 5.901 1.00 98.75 88 ARG A CA 1
ATOM 700 C C . ARG A 1 88 ? 1.895 -3.090 5.161 1.00 98.75 88 ARG A C 1
ATOM 702 O O . ARG A 1 88 ? 2.910 -2.832 4.517 1.00 98.75 88 ARG A O 1
ATOM 709 N N . GLU A 1 89 ? 1.385 -4.313 5.244 1.00 98.75 89 GLU A N 1
ATOM 710 C CA . GLU A 1 89 ? 1.921 -5.446 4.491 1.00 98.75 89 GLU A CA 1
ATOM 711 C C . GLU A 1 89 ? 1.732 -5.250 2.984 1.00 98.75 89 GLU A C 1
ATOM 713 O O . GLU A 1 89 ? 2.677 -5.450 2.221 1.00 98.75 89 GLU A O 1
ATOM 718 N N . GLU A 1 90 ? 0.561 -4.782 2.547 1.00 98.69 90 GLU A N 1
ATOM 719 C CA . GLU A 1 90 ? 0.309 -4.444 1.141 1.00 98.69 90 GLU A CA 1
ATOM 720 C C . GLU A 1 90 ? 1.194 -3.285 0.655 1.00 98.69 90 GLU A C 1
ATOM 722 O O . GLU A 1 90 ? 1.764 -3.358 -0.436 1.00 98.69 90 GLU A O 1
ATOM 727 N N . ALA A 1 91 ? 1.407 -2.255 1.482 1.00 98.75 91 ALA A N 1
ATOM 728 C CA . ALA A 1 91 ? 2.353 -1.183 1.171 1.00 98.75 91 ALA A CA 1
ATOM 729 C C . ALA A 1 91 ? 3.781 -1.727 0.978 1.00 98.75 91 ALA A C 1
ATOM 731 O O . ALA A 1 91 ? 4.467 -1.349 0.028 1.00 98.75 91 ALA A O 1
ATOM 732 N N . LYS A 1 92 ? 4.215 -2.668 1.826 1.00 98.56 92 LYS A N 1
ATOM 733 C CA . LYS A 1 92 ? 5.522 -3.328 1.690 1.00 98.56 92 LYS A CA 1
ATOM 734 C C . LYS A 1 92 ? 5.621 -4.156 0.404 1.00 98.56 92 LYS A C 1
ATOM 736 O O . LYS A 1 92 ? 6.625 -4.075 -0.298 1.00 98.56 92 LYS A O 1
ATOM 741 N N . LYS A 1 93 ? 4.576 -4.909 0.045 1.00 98.56 93 LYS A N 1
ATOM 742 C CA . LYS A 1 93 ? 4.533 -5.651 -1.229 1.00 98.56 93 LYS A CA 1
ATOM 743 C C . LYS A 1 93 ? 4.642 -4.709 -2.434 1.00 98.56 93 LYS A C 1
ATOM 745 O O . LYS A 1 93 ? 5.312 -5.048 -3.410 1.00 98.56 93 LYS A O 1
ATOM 750 N N . MET A 1 94 ? 4.024 -3.527 -2.363 1.00 98.50 94 MET A N 1
ATOM 751 C CA . MET A 1 94 ? 4.132 -2.507 -3.410 1.00 98.50 94 MET A CA 1
ATOM 752 C C . MET A 1 94 ? 5.551 -1.934 -3.519 1.00 98.50 94 MET A C 1
ATOM 754 O O . MET A 1 94 ? 6.070 -1.777 -4.626 1.00 98.50 94 MET A O 1
ATOM 758 N N . GLU A 1 95 ? 6.205 -1.671 -2.387 1.00 98.44 95 GLU A N 1
ATOM 759 C CA . GLU A 1 95 ? 7.611 -1.261 -2.343 1.00 98.44 95 GLU A CA 1
ATOM 760 C C . GLU A 1 95 ? 8.526 -2.305 -3.005 1.00 98.44 95 GLU A C 1
ATOM 762 O O . GLU A 1 95 ? 9.309 -1.968 -3.902 1.00 98.44 95 GLU A O 1
ATOM 767 N N . ASP A 1 96 ? 8.374 -3.578 -2.632 1.00 98.44 96 ASP A N 1
ATOM 768 C CA . ASP A 1 96 ? 9.146 -4.690 -3.193 1.00 98.44 96 ASP A CA 1
ATOM 769 C C . ASP A 1 96 ? 8.927 -4.821 -4.708 1.00 98.44 96 ASP A C 1
ATOM 771 O O . ASP A 1 96 ? 9.876 -5.012 -5.478 1.00 98.44 96 ASP A O 1
ATOM 775 N N . PHE A 1 97 ? 7.676 -4.700 -5.162 1.00 98.19 97 PHE A N 1
ATOM 776 C CA . PHE A 1 97 ? 7.339 -4.703 -6.584 1.00 98.19 97 PHE A CA 1
ATOM 777 C C . PHE A 1 97 ? 8.005 -3.537 -7.324 1.00 98.19 97 PHE A C 1
ATOM 779 O O . PHE A 1 97 ? 8.627 -3.745 -8.372 1.00 98.19 97 PHE A O 1
ATOM 786 N N . ARG A 1 98 ? 7.942 -2.324 -6.763 1.00 97.75 98 ARG A N 1
ATOM 787 C CA . ARG A 1 98 ? 8.554 -1.123 -7.343 1.00 97.75 98 ARG A CA 1
ATOM 788 C C . ARG A 1 98 ? 10.068 -1.273 -7.500 1.00 97.75 98 ARG A C 1
ATOM 790 O O . ARG A 1 98 ? 10.615 -0.895 -8.541 1.00 97.75 98 ARG A O 1
ATOM 797 N N . GLU A 1 99 ? 10.764 -1.800 -6.495 1.00 97.81 99 GLU A N 1
ATOM 798 C CA . GLU A 1 99 ? 12.218 -1.980 -6.576 1.00 97.81 99 GLU A CA 1
ATOM 799 C C . GLU A 1 99 ? 12.609 -3.106 -7.549 1.00 97.81 99 GLU A C 1
ATOM 801 O O . GLU A 1 99 ? 13.568 -2.938 -8.309 1.00 97.81 99 GLU A O 1
ATOM 806 N N . LYS A 1 100 ? 11.827 -4.192 -7.646 1.00 97.25 100 LYS A N 1
ATOM 807 C CA . LYS A 1 100 ? 12.012 -5.222 -8.691 1.00 97.25 100 LYS A CA 1
ATOM 808 C C . LYS A 1 100 ? 11.854 -4.646 -10.102 1.00 97.25 100 LYS A C 1
ATOM 810 O O . LYS A 1 100 ? 12.721 -4.865 -10.950 1.00 97.25 100 LYS A O 1
ATOM 815 N N . GLN A 1 101 ? 10.798 -3.865 -10.341 1.00 96.25 101 GLN A N 1
ATOM 816 C CA . GLN A 1 101 ? 10.556 -3.146 -11.602 1.00 96.25 101 GLN A CA 1
ATOM 817 C C . GLN A 1 101 ? 11.738 -2.238 -11.974 1.00 96.25 101 GLN A C 1
ATOM 819 O O . GLN A 1 101 ? 12.250 -2.294 -13.093 1.00 96.25 101 GLN A O 1
ATOM 824 N N . LYS A 1 102 ? 12.238 -1.447 -11.017 1.00 95.94 102 LYS A N 1
ATOM 825 C CA . LYS A 1 102 ? 13.405 -0.569 -11.202 1.00 95.94 102 LYS A CA 1
ATOM 826 C C . LYS A 1 102 ? 14.666 -1.345 -11.595 1.00 95.94 102 LYS A C 1
ATOM 828 O O . LYS A 1 102 ? 15.383 -0.903 -12.492 1.00 95.94 102 LYS A O 1
ATOM 833 N N . LEU A 1 103 ? 14.955 -2.469 -10.937 1.00 96.50 103 LEU A N 1
ATOM 834 C CA . LEU A 1 103 ? 16.113 -3.308 -11.266 1.00 96.50 103 LEU A CA 1
ATOM 835 C C . LEU A 1 103 ? 15.996 -3.905 -12.672 1.00 96.50 103 LEU A C 1
ATOM 837 O O . LEU A 1 103 ? 16.955 -3.848 -13.442 1.00 96.50 103 LEU A O 1
ATOM 841 N N . HIS A 1 104 ? 14.818 -4.427 -13.025 1.00 94.81 104 HIS A N 1
ATOM 842 C CA . HIS A 1 104 ? 14.572 -4.990 -14.350 1.00 94.81 104 HIS A CA 1
ATOM 843 C C . HIS A 1 104 ? 14.734 -3.935 -15.451 1.00 94.81 104 HIS A C 1
ATOM 845 O O . HIS A 1 104 ? 15.480 -4.153 -16.404 1.00 94.81 104 HIS A O 1
ATOM 851 N N . ARG A 1 105 ? 14.125 -2.755 -15.279 1.00 95.06 105 ARG A N 1
ATOM 852 C CA . ARG A 1 105 ? 14.245 -1.648 -16.235 1.00 95.06 105 ARG A CA 1
ATOM 853 C C . ARG A 1 105 ? 15.698 -1.226 -16.451 1.00 95.06 105 ARG A C 1
ATOM 855 O O . ARG A 1 105 ? 16.129 -1.139 -17.594 1.00 95.06 105 ARG A O 1
ATOM 862 N N . LYS A 1 106 ? 16.478 -1.043 -15.376 1.00 95.38 106 LYS A N 1
ATOM 863 C CA . LYS A 1 106 ? 17.909 -0.698 -15.478 1.00 95.38 106 LYS A CA 1
ATOM 864 C C . LYS A 1 106 ? 18.710 -1.730 -16.273 1.00 95.38 106 LYS A C 1
ATOM 866 O O . LYS A 1 106 ? 19.607 -1.359 -17.022 1.00 95.38 106 LYS A O 1
ATOM 871 N N . LYS A 1 107 ? 18.400 -3.024 -16.123 1.00 95.88 107 LYS A N 1
ATOM 872 C CA . LYS A 1 107 ? 19.051 -4.087 -16.903 1.00 95.88 107 LYS A CA 1
ATOM 873 C C . LYS A 1 107 ? 18.776 -3.926 -18.402 1.00 95.88 107 LYS A C 1
ATOM 875 O O . LYS A 1 107 ? 19.699 -4.063 -19.197 1.00 95.88 107 LYS A O 1
ATOM 880 N N . ILE A 1 108 ? 17.533 -3.621 -18.773 1.00 92.88 108 ILE A N 1
ATOM 881 C CA . ILE A 1 108 ? 17.149 -3.386 -20.171 1.00 92.88 108 ILE A CA 1
ATOM 882 C C . ILE A 1 108 ? 17.790 -2.104 -20.716 1.00 92.88 108 ILE A C 1
ATOM 884 O O . ILE A 1 108 ? 18.335 -2.137 -21.815 1.00 92.88 108 ILE A O 1
ATOM 888 N N . GLU A 1 109 ? 17.805 -1.015 -19.940 1.00 93.50 109 GLU A N 1
ATOM 889 C CA . GLU A 1 109 ? 18.466 0.245 -20.321 1.00 93.50 109 GLU A CA 1
ATOM 890 C C . GLU A 1 109 ? 19.950 0.023 -20.668 1.00 93.50 109 GLU A C 1
ATOM 892 O O . GLU A 1 109 ? 20.414 0.493 -21.703 1.00 93.50 109 GLU A O 1
ATOM 897 N N . LEU A 1 110 ? 20.679 -0.773 -19.875 1.00 95.62 110 LEU A N 1
ATOM 898 C CA . LEU A 1 110 ? 22.087 -1.102 -20.150 1.00 95.62 110 LEU A CA 1
ATOM 899 C C . LEU A 1 110 ? 22.287 -1.869 -21.467 1.00 95.62 110 LEU A C 1
ATOM 901 O O . LEU A 1 110 ? 23.247 -1.608 -22.195 1.00 95.62 110 LEU A O 1
ATOM 905 N N . ILE A 1 111 ? 21.398 -2.819 -21.774 1.00 94.06 111 ILE A N 1
ATOM 906 C CA . ILE A 1 111 ? 21.446 -3.587 -23.028 1.00 94.06 111 ILE A CA 1
ATOM 907 C C . ILE A 1 111 ? 21.161 -2.659 -24.212 1.00 94.06 111 ILE A C 1
ATOM 909 O O . ILE A 1 111 ? 21.900 -2.662 -25.199 1.00 94.06 111 ILE A O 1
ATOM 913 N N . MET A 1 112 ? 20.128 -1.824 -24.097 1.00 92.38 112 MET A N 1
ATOM 914 C CA . MET A 1 112 ? 19.747 -0.878 -25.145 1.00 92.38 112 MET A CA 1
ATOM 915 C C . MET A 1 112 ? 20.838 0.161 -25.405 1.00 92.38 112 MET A C 1
ATOM 917 O O . MET A 1 112 ? 21.141 0.444 -26.564 1.00 92.38 112 MET A O 1
ATOM 921 N N . ASP A 1 113 ? 21.511 0.654 -24.366 1.00 92.19 113 ASP A N 1
ATOM 922 C CA . ASP A 1 113 ? 22.666 1.544 -24.506 1.00 92.19 113 ASP A CA 1
ATOM 923 C C . ASP A 1 113 ? 23.808 0.897 -25.301 1.00 92.19 113 ASP A C 1
ATOM 925 O O . ASP 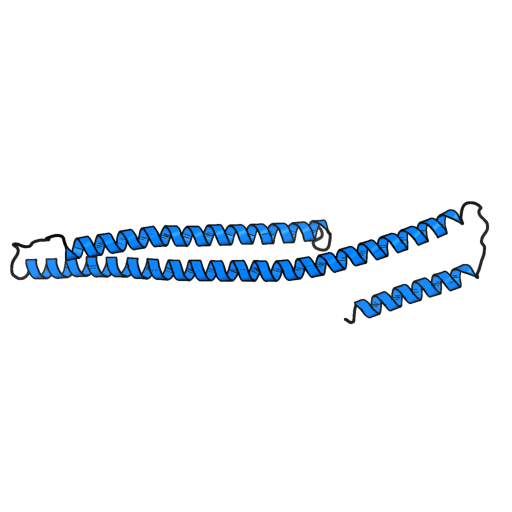A 1 113 ? 24.425 1.548 -26.152 1.00 92.19 113 ASP A O 1
ATOM 929 N N . ALA A 1 114 ? 24.096 -0.386 -25.060 1.00 94.56 114 ALA A N 1
ATOM 930 C CA . ALA A 1 114 ? 25.114 -1.123 -25.806 1.00 94.56 114 ALA A CA 1
ATOM 931 C C . ALA A 1 114 ? 24.727 -1.280 -27.287 1.00 94.56 114 ALA A C 1
ATOM 933 O O . ALA A 1 114 ? 25.540 -0.999 -28.174 1.00 94.56 114 ALA A O 1
ATOM 934 N N . ILE A 1 115 ? 23.470 -1.649 -27.558 1.00 91.38 115 ILE A N 1
ATOM 935 C CA . ILE A 1 115 ? 22.925 -1.781 -28.917 1.00 91.38 115 ILE A CA 1
ATOM 936 C C . ILE A 1 115 ? 22.987 -0.438 -29.654 1.00 91.38 115 ILE A C 1
ATOM 938 O O . ILE A 1 115 ? 23.477 -0.372 -30.783 1.00 91.38 115 ILE A O 1
ATOM 942 N N . HIS A 1 116 ? 22.557 0.652 -29.018 1.00 90.38 116 HIS A N 1
ATOM 943 C CA . HIS A 1 116 ? 22.585 1.994 -29.600 1.00 90.38 116 HIS A CA 1
ATOM 944 C C . HIS A 1 116 ? 24.008 2.474 -29.898 1.00 90.38 116 HIS A C 1
ATOM 946 O O . HIS A 1 116 ? 24.254 3.022 -30.978 1.00 90.38 116 HIS A O 1
ATOM 952 N N . LYS A 1 117 ? 24.968 2.235 -28.995 1.00 92.44 117 LYS A N 1
ATOM 953 C CA . LYS A 1 117 ? 26.387 2.548 -29.233 1.00 92.44 117 LYS A CA 1
ATOM 954 C C . LYS A 1 117 ? 26.944 1.764 -30.419 1.00 92.44 117 LYS A C 1
ATOM 956 O O . LYS A 1 117 ? 27.583 2.367 -31.283 1.00 92.44 117 LYS A O 1
ATOM 961 N N . ASN A 1 118 ? 26.666 0.461 -30.499 1.00 93.56 118 ASN A N 1
ATOM 962 C CA . ASN A 1 118 ? 27.097 -0.367 -31.625 1.00 93.56 118 ASN A CA 1
ATOM 963 C C . ASN A 1 118 ? 26.467 0.111 -32.944 1.00 93.56 118 ASN A C 1
ATOM 965 O O . ASN A 1 118 ? 27.187 0.349 -33.911 1.00 93.56 118 ASN A O 1
ATOM 969 N N . ARG A 1 119 ? 25.150 0.360 -32.975 1.00 89.00 119 ARG A N 1
ATOM 970 C CA . ARG A 1 119 ? 24.448 0.906 -34.151 1.00 89.00 119 ARG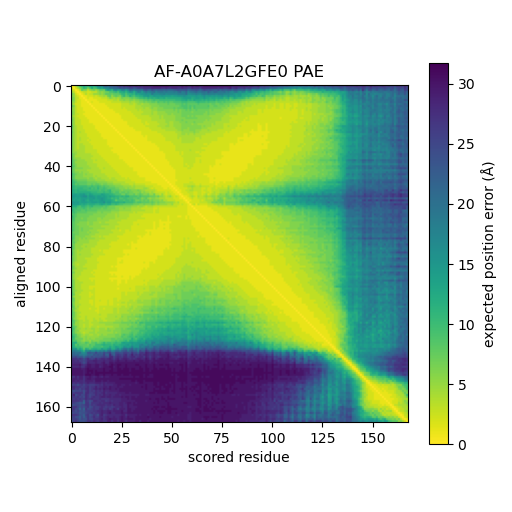 A CA 1
ATOM 971 C C . ARG A 1 119 ? 25.078 2.215 -34.627 1.00 89.00 119 ARG A C 1
ATOM 973 O O . ARG A 1 119 ? 25.357 2.364 -35.813 1.00 89.00 119 ARG A O 1
ATOM 980 N N . ASN A 1 120 ? 25.337 3.147 -33.710 1.00 89.62 120 ASN A N 1
ATOM 981 C CA . 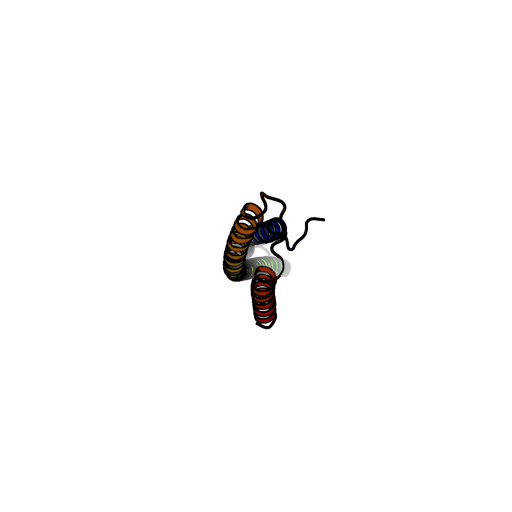ASN A 1 120 ? 25.952 4.433 -34.039 1.00 89.62 120 ASN A CA 1
ATOM 982 C C . ASN A 1 120 ? 27.379 4.270 -34.582 1.00 89.62 120 ASN A C 1
ATOM 984 O O . ASN A 1 120 ? 27.763 4.984 -35.508 1.00 89.62 120 ASN A O 1
ATOM 988 N N . LEU A 1 121 ? 28.158 3.326 -34.044 1.00 92.69 121 LEU A N 1
ATOM 989 C CA . LEU A 1 121 ? 29.486 3.001 -34.563 1.00 92.69 121 LEU A CA 1
ATOM 990 C C . LEU A 1 121 ? 29.414 2.461 -35.999 1.00 92.69 121 LEU A C 1
ATOM 992 O O . LEU A 1 121 ? 30.155 2.934 -36.859 1.00 92.69 121 LEU A O 1
ATOM 996 N N . GLN A 1 122 ? 28.514 1.512 -36.274 1.00 89.94 122 GLN A N 1
ATOM 997 C CA . GLN A 1 122 ? 28.334 0.962 -37.624 1.00 89.94 122 GLN A CA 1
ATOM 998 C C . GLN A 1 122 ? 27.835 2.020 -38.615 1.00 89.94 122 GLN A C 1
ATOM 1000 O O . GLN A 1 122 ? 28.312 2.077 -39.750 1.00 89.94 122 GLN A O 1
ATOM 1005 N N . TYR A 1 123 ? 26.929 2.902 -38.182 1.00 90.81 123 TYR A N 1
ATOM 1006 C CA . TYR A 1 123 ? 26.461 4.023 -38.996 1.00 90.81 123 TYR A CA 1
ATOM 1007 C C . TYR A 1 123 ? 27.611 4.957 -39.387 1.00 90.81 123 TYR A C 1
ATOM 1009 O O . TYR A 1 123 ? 27.767 5.255 -40.568 1.00 90.81 123 TYR A O 1
ATOM 1017 N N . LYS A 1 124 ? 28.463 5.362 -38.433 1.00 92.44 124 LYS A N 1
ATOM 1018 C CA . LYS A 1 124 ? 29.639 6.206 -38.716 1.00 92.44 124 LYS A CA 1
ATOM 1019 C C . LYS A 1 124 ? 30.579 5.557 -39.733 1.00 92.44 124 LYS A C 1
ATOM 1021 O O . LYS A 1 124 ? 30.870 6.180 -40.748 1.00 92.44 124 LYS A O 1
ATOM 1026 N N . LYS A 1 125 ? 30.942 4.284 -39.528 1.00 90.88 125 LYS A N 1
ATOM 1027 C CA . LYS A 1 125 ? 31.769 3.515 -40.478 1.00 90.88 125 LYS A CA 1
ATOM 1028 C C . LYS A 1 125 ? 31.153 3.475 -41.880 1.00 90.88 125 LYS A C 1
ATOM 1030 O O . LYS A 1 125 ? 31.845 3.655 -42.875 1.00 90.88 125 LYS A O 1
ATOM 1035 N N . THR A 1 126 ? 29.840 3.262 -41.967 1.00 89.12 126 THR A N 1
ATOM 1036 C CA . THR A 1 126 ? 29.117 3.223 -43.249 1.00 89.12 126 THR A CA 1
ATOM 1037 C C . THR A 1 126 ? 29.115 4.591 -43.935 1.00 89.12 126 THR A C 1
ATOM 1039 O O . THR A 1 126 ? 29.311 4.680 -45.146 1.00 89.12 126 THR A O 1
ATOM 1042 N N . MET A 1 127 ? 28.923 5.666 -43.169 1.00 88.12 127 MET A N 1
ATOM 1043 C CA . MET A 1 127 ? 28.943 7.035 -43.685 1.00 88.12 127 MET A CA 1
ATOM 1044 C C . MET A 1 127 ? 30.332 7.449 -44.178 1.00 88.12 127 MET A C 1
ATOM 1046 O O . MET A 1 127 ? 30.418 8.077 -45.231 1.00 88.12 127 MET A O 1
ATOM 1050 N N . GLU A 1 128 ? 31.400 7.055 -43.481 1.00 82.69 128 GLU A N 1
ATOM 1051 C CA . GLU A 1 128 ? 32.790 7.258 -43.918 1.00 82.69 128 GLU A CA 1
ATOM 1052 C C . GLU A 1 128 ? 33.047 6.571 -45.268 1.00 82.69 128 GLU A C 1
ATOM 1054 O O . GLU A 1 128 ? 33.472 7.226 -46.217 1.00 82.69 128 GLU A O 1
ATOM 1059 N N . VAL A 1 129 ? 32.681 5.288 -45.412 1.00 82.56 129 VAL A N 1
ATOM 1060 C CA . VAL A 1 129 ? 32.812 4.554 -46.688 1.00 82.56 129 VAL A CA 1
ATOM 1061 C C . VAL A 1 129 ? 32.008 5.218 -47.807 1.00 82.56 129 VAL A C 1
ATOM 1063 O O . VAL A 1 129 ? 32.504 5.349 -48.928 1.00 82.56 129 VAL A O 1
ATOM 1066 N N . LYS A 1 130 ? 30.777 5.662 -47.522 1.00 77.12 130 LYS A N 1
ATOM 1067 C CA . LYS A 1 130 ? 29.932 6.361 -48.500 1.00 77.12 130 LYS A CA 1
ATOM 1068 C C . LYS A 1 130 ? 30.572 7.673 -48.956 1.00 77.12 130 LYS A C 1
ATOM 1070 O O . LYS A 1 130 ? 30.582 7.944 -50.152 1.00 77.12 130 LYS A O 1
ATOM 1075 N N . GLN A 1 131 ? 31.115 8.466 -48.033 1.00 76.50 131 GLN A N 1
ATOM 1076 C CA . GLN A 1 131 ? 31.825 9.706 -48.361 1.00 76.50 131 GLN A CA 1
ATOM 1077 C C . GLN A 1 131 ? 33.053 9.424 -49.225 1.00 76.50 131 GLN A C 1
ATOM 1079 O O . GLN A 1 131 ? 33.203 10.034 -50.279 1.00 76.50 131 GLN A O 1
ATOM 1084 N N . THR A 1 132 ? 33.880 8.453 -48.836 1.00 71.81 132 THR A N 1
ATOM 1085 C CA . THR A 1 132 ? 35.045 8.035 -49.621 1.00 71.81 132 THR A CA 1
ATOM 1086 C C . THR A 1 132 ? 34.638 7.596 -51.030 1.00 71.81 132 THR A C 1
ATOM 1088 O O . THR A 1 132 ? 35.209 8.083 -51.998 1.00 71.81 132 THR A O 1
ATOM 1091 N N . CYS A 1 133 ? 33.610 6.756 -51.176 1.00 63.34 133 CYS A N 1
ATOM 1092 C CA . CYS A 1 133 ? 33.120 6.297 -52.478 1.00 63.34 133 CYS A CA 1
ATOM 1093 C C . CYS A 1 133 ? 32.552 7.439 -53.345 1.00 63.34 133 CYS A C 1
ATOM 1095 O O . CYS A 1 133 ? 32.871 7.510 -54.530 1.00 63.34 133 CYS A O 1
ATOM 1097 N N . CYS A 1 134 ? 31.767 8.359 -52.772 1.00 57.31 134 CYS A N 1
ATOM 1098 C CA . CYS A 1 134 ? 31.206 9.502 -53.503 1.00 57.31 134 CYS A CA 1
ATOM 1099 C C . CYS A 1 134 ? 32.267 10.535 -53.927 1.00 57.31 134 CYS A C 1
ATOM 1101 O O . CYS A 1 134 ? 32.116 11.141 -54.983 1.00 57.31 134 CYS A O 1
ATOM 1103 N N . CYS A 1 135 ? 33.349 10.719 -53.164 1.00 50.91 135 CYS A N 1
ATOM 1104 C CA . CYS A 1 135 ? 34.445 11.626 -53.530 1.00 50.91 135 CYS A CA 1
ATOM 1105 C C . CYS A 1 135 ? 35.338 11.100 -54.671 1.00 50.91 135 CYS A C 1
ATOM 1107 O O . CYS A 1 135 ? 36.078 11.886 -55.252 1.00 50.91 135 CYS A O 1
ATOM 1109 N N . PHE A 1 136 ? 35.271 9.807 -55.014 1.00 50.66 136 PHE A N 1
ATOM 1110 C CA . PHE A 1 136 ? 35.939 9.230 -56.194 1.00 50.66 136 PHE A CA 1
ATOM 1111 C C . PHE A 1 136 ? 35.083 9.283 -57.475 1.00 50.66 136 PHE A C 1
ATOM 1113 O O . PHE A 1 136 ? 35.540 8.846 -58.527 1.00 50.66 136 PHE A O 1
ATOM 1120 N N . LEU A 1 137 ? 33.863 9.833 -57.407 1.00 50.81 137 LEU A N 1
ATOM 1121 C CA . LEU A 1 137 ? 32.943 10.024 -58.537 1.00 50.81 137 LEU A CA 1
ATOM 1122 C C . LEU A 1 137 ? 32.843 11.464 -59.126 1.00 50.81 137 LEU A C 1
ATOM 1124 O O . LEU A 1 137 ? 31.793 11.770 -59.692 1.00 50.81 137 LEU A O 1
ATOM 1128 N N . PRO A 1 138 ? 33.841 12.376 -59.043 1.00 47.66 138 PRO A N 1
ATOM 1129 C CA . PRO A 1 138 ? 33.693 13.701 -59.643 1.00 47.66 138 PRO A CA 1
ATOM 1130 C C . PRO A 1 138 ? 33.846 13.722 -61.171 1.00 47.66 138 PRO A C 1
ATOM 1132 O O . PRO A 1 138 ? 33.296 14.623 -61.790 1.00 47.66 138 PRO A O 1
ATOM 1135 N N . ASP A 1 139 ? 34.489 12.728 -61.794 1.00 47.34 139 ASP A N 1
ATOM 1136 C CA . ASP A 1 139 ? 34.663 12.688 -63.251 1.00 47.34 139 ASP A CA 1
ATOM 1137 C C . ASP A 1 139 ? 34.078 11.398 -63.827 1.00 47.34 139 ASP A C 1
ATOM 1139 O O . ASP A 1 139 ? 34.502 10.295 -63.484 1.00 47.34 139 ASP A O 1
ATOM 1143 N N . GLY A 1 140 ? 33.064 11.538 -64.685 1.00 49.28 140 GLY A N 1
ATOM 1144 C CA . GLY A 1 140 ? 32.258 10.455 -65.249 1.00 49.28 140 GLY A CA 1
ATOM 1145 C C . GLY A 1 140 ? 33.022 9.482 -66.154 1.00 49.28 140 GLY A C 1
ATOM 1146 O O . GLY A 1 140 ? 32.781 9.440 -67.358 1.00 49.28 140 GLY A O 1
ATOM 1147 N N . ALA A 1 141 ? 33.889 8.654 -65.575 1.00 44.59 141 ALA A N 1
ATOM 1148 C CA . ALA A 1 141 ? 34.534 7.523 -66.228 1.00 44.59 141 ALA A CA 1
ATOM 1149 C C . ALA A 1 141 ? 34.287 6.231 -65.421 1.00 44.59 141 ALA A C 1
ATOM 1151 O O . ALA A 1 141 ? 34.587 6.177 -64.225 1.00 44.59 141 ALA A O 1
ATOM 1152 N N . PRO A 1 142 ? 33.752 5.161 -66.038 1.00 47.69 142 PRO A N 1
ATOM 1153 C CA . PRO A 1 142 ? 33.548 3.897 -65.352 1.00 47.69 142 PRO A CA 1
ATOM 1154 C C . PRO A 1 142 ? 34.869 3.123 -65.279 1.00 47.69 142 PRO A C 1
ATOM 1156 O O . PRO A 1 142 ? 35.296 2.521 -66.263 1.00 47.69 142 PRO A O 1
ATOM 1159 N N . LEU A 1 143 ? 35.494 3.056 -64.098 1.00 46.09 143 LEU A N 1
ATOM 1160 C CA . LEU A 1 143 ? 36.451 1.981 -63.812 1.00 46.09 143 LEU A CA 1
ATOM 1161 C C . LEU A 1 143 ? 35.686 0.718 -63.406 1.00 46.09 143 LEU A C 1
ATOM 1163 O O . LEU A 1 143 ? 35.434 0.405 -62.243 1.00 46.09 143 LEU A O 1
ATOM 1167 N N . TYR A 1 144 ? 35.287 0.026 -64.464 1.00 51.03 144 TYR A N 1
ATOM 1168 C CA . TYR A 1 144 ? 34.751 -1.320 -64.533 1.00 51.03 144 TYR A CA 1
ATOM 1169 C C . TYR A 1 144 ? 35.714 -2.334 -63.865 1.00 51.03 144 TYR A C 1
ATOM 1171 O O . TYR A 1 144 ? 36.896 -2.413 -64.187 1.00 51.03 144 TYR A O 1
ATOM 1179 N N . LEU A 1 145 ? 35.155 -3.135 -62.950 1.00 45.34 145 LEU A N 1
ATOM 1180 C CA . LEU A 1 145 ? 35.568 -4.483 -62.511 1.00 45.34 145 LEU A CA 1
ATOM 1181 C C . LEU A 1 145 ? 36.493 -4.744 -61.302 1.00 45.34 145 LEU A C 1
ATOM 1183 O O . LEU A 1 145 ? 36.275 -5.770 -60.660 1.00 45.34 145 LEU A O 1
ATOM 1187 N N . SER A 1 146 ? 37.449 -3.905 -60.897 1.00 47.03 146 SER A N 1
ATOM 1188 C CA . SER A 1 146 ? 38.315 -4.260 -59.739 1.00 47.03 146 SER A CA 1
ATOM 1189 C C . SER A 1 146 ? 37.698 -3.898 -58.377 1.00 47.03 146 SER A C 1
ATOM 1191 O O . SER A 1 146 ? 37.731 -4.684 -57.429 1.00 47.03 146 SER A O 1
ATOM 1193 N N . SER A 1 147 ? 37.057 -2.732 -58.298 1.00 48.81 147 SER A N 1
ATOM 1194 C CA . SER A 1 147 ? 36.395 -2.208 -57.094 1.00 48.81 147 SER A CA 1
ATOM 1195 C C . SER A 1 147 ? 35.123 -2.981 -56.727 1.00 48.81 147 SER A C 1
ATOM 1197 O O . SER A 1 147 ? 34.861 -3.216 -55.547 1.00 48.81 147 SER A O 1
ATOM 1199 N N . LEU A 1 148 ? 34.369 -3.459 -57.725 1.00 48.75 148 LEU A N 1
ATOM 1200 C CA . LEU A 1 148 ? 33.123 -4.190 -57.486 1.00 48.75 148 LEU A CA 1
ATOM 1201 C C . LEU A 1 148 ? 33.362 -5.503 -56.730 1.00 48.75 148 LEU A C 1
ATOM 1203 O O . LEU A 1 148 ? 32.533 -5.859 -55.907 1.00 48.75 148 LEU A O 1
ATOM 1207 N N . SER A 1 149 ? 34.495 -6.180 -56.959 1.00 50.84 149 SER A N 1
ATOM 1208 C CA . SER A 1 149 ? 34.903 -7.390 -56.224 1.00 50.84 149 SER A CA 1
ATOM 1209 C C . SER A 1 149 ? 35.149 -7.098 -54.741 1.00 50.84 149 SER A C 1
ATOM 1211 O O . SER A 1 149 ? 34.629 -7.795 -53.871 1.00 50.84 149 SER A O 1
ATOM 1213 N N . HIS A 1 150 ? 35.864 -6.014 -54.434 1.00 54.44 150 HIS A N 1
ATOM 1214 C CA . HIS A 1 150 ? 36.076 -5.570 -53.055 1.00 54.44 150 HIS A CA 1
ATOM 1215 C C . HIS A 1 150 ? 34.777 -5.110 -52.393 1.00 54.44 150 HIS A C 1
ATOM 1217 O O . HIS A 1 150 ? 34.528 -5.433 -51.231 1.00 54.44 150 HIS A O 1
ATOM 1223 N N . PHE A 1 151 ? 33.924 -4.401 -53.131 1.00 57.25 151 PHE A N 1
ATOM 1224 C CA . PHE A 1 151 ? 32.623 -3.982 -52.630 1.00 57.25 151 PHE A CA 1
ATOM 1225 C C . PHE A 1 151 ? 31.719 -5.193 -52.374 1.00 57.25 151 PHE A C 1
ATOM 1227 O O . PHE A 1 151 ? 31.096 -5.258 -51.321 1.00 57.25 151 PHE A O 1
ATOM 1234 N N . TRP A 1 152 ? 31.729 -6.198 -53.257 1.00 54.25 152 TRP A N 1
ATOM 1235 C CA . TRP A 1 152 ? 31.039 -7.475 -53.054 1.00 54.25 152 TRP A CA 1
ATOM 1236 C C . TRP A 1 152 ? 31.580 -8.233 -51.846 1.00 54.25 152 TRP A C 1
ATOM 1238 O O . TRP A 1 152 ? 30.792 -8.745 -51.065 1.00 54.25 152 TRP A O 1
ATOM 1248 N N . GLN A 1 153 ? 32.898 -8.274 -51.639 1.00 56.41 153 GLN A N 1
ATOM 1249 C CA . GLN A 1 153 ? 33.501 -8.911 -50.463 1.00 56.41 153 GLN A CA 1
ATOM 1250 C C . GLN A 1 153 ? 33.133 -8.196 -49.158 1.00 56.41 153 GLN A C 1
ATOM 1252 O O . GLN A 1 153 ? 32.873 -8.854 -48.150 1.00 56.41 153 GLN A O 1
ATOM 1257 N N . LEU A 1 154 ? 33.079 -6.861 -49.161 1.00 61.00 154 LEU A N 1
ATOM 1258 C CA . LEU A 1 154 ? 32.611 -6.073 -48.018 1.00 61.00 154 LEU A CA 1
ATOM 1259 C C . LEU A 1 154 ? 31.117 -6.287 -47.768 1.00 61.00 154 LEU A C 1
ATOM 1261 O O . LEU A 1 154 ? 30.713 -6.448 -46.618 1.00 61.00 154 LEU A O 1
ATOM 1265 N N . PHE A 1 155 ? 30.311 -6.362 -48.828 1.00 67.62 155 PHE A N 1
ATOM 1266 C CA . PHE A 1 155 ? 28.885 -6.667 -48.736 1.00 67.62 155 PHE A CA 1
ATOM 1267 C C . PHE A 1 155 ? 28.646 -8.086 -48.205 1.00 67.62 155 PHE A C 1
ATOM 1269 O O . PHE A 1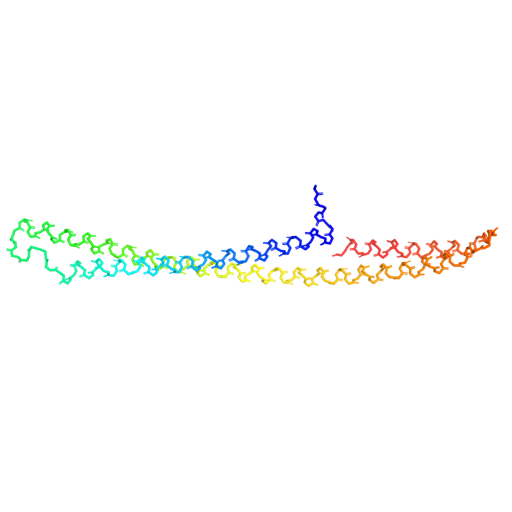 155 ? 27.807 -8.280 -47.330 1.00 67.62 155 PHE A O 1
ATOM 1276 N N . LEU A 1 156 ? 29.439 -9.062 -48.657 1.00 62.50 156 LEU A N 1
ATOM 1277 C CA . LEU A 1 156 ? 29.394 -10.446 -48.187 1.00 62.50 156 LEU A CA 1
ATOM 1278 C C . LEU A 1 156 ? 29.789 -10.544 -46.710 1.00 62.50 156 LEU A C 1
ATOM 1280 O O . LEU A 1 156 ? 29.108 -11.217 -45.943 1.00 62.50 156 LEU A O 1
ATOM 1284 N N . LYS A 1 157 ? 30.830 -9.816 -46.282 1.00 65.69 157 LYS A N 1
ATOM 1285 C CA . LYS A 1 157 ? 31.218 -9.722 -44.865 1.00 65.69 157 LYS A CA 1
ATOM 1286 C C . LYS A 1 157 ? 30.138 -9.056 -44.016 1.00 65.69 157 LYS A C 1
ATOM 1288 O O . LYS A 1 157 ? 29.858 -9.534 -42.921 1.00 65.69 157 LYS A O 1
ATOM 1293 N N . LEU A 1 158 ? 29.510 -7.986 -44.501 1.00 62.81 158 LEU A N 1
ATOM 1294 C CA . LEU A 1 158 ? 28.388 -7.335 -43.816 1.00 62.81 158 LEU A CA 1
ATOM 1295 C C . LEU A 1 158 ? 27.185 -8.278 -43.684 1.00 62.81 158 LEU A C 1
ATOM 1297 O O . LEU A 1 158 ? 26.598 -8.357 -42.607 1.00 62.81 158 LEU A O 1
ATOM 1301 N N . ALA A 1 159 ? 26.865 -9.043 -44.730 1.00 62.53 159 ALA A N 1
ATOM 1302 C CA . ALA A 1 159 ? 25.800 -10.043 -44.706 1.00 62.53 159 ALA A CA 1
ATOM 1303 C C . ALA A 1 159 ? 26.097 -11.189 -43.719 1.00 62.53 159 ALA A C 1
ATOM 1305 O O . ALA A 1 159 ? 25.232 -11.541 -42.923 1.00 62.53 159 ALA A O 1
ATOM 1306 N N . GLN A 1 160 ? 27.331 -11.703 -43.701 1.00 59.34 160 GLN A N 1
ATOM 1307 C CA . GLN A 1 160 ? 27.776 -12.744 -42.761 1.00 59.34 160 GLN A CA 1
ATOM 1308 C C . GLN A 1 160 ? 27.807 -12.257 -41.303 1.00 59.34 160 GLN A C 1
ATOM 1310 O O . GLN A 1 160 ? 27.493 -13.004 -40.381 1.00 59.34 160 GLN A O 1
ATOM 1315 N N . THR A 1 161 ? 28.164 -10.989 -41.077 1.00 59.31 161 THR A N 1
ATOM 1316 C CA . THR A 1 161 ? 28.155 -10.395 -39.729 1.00 59.31 161 THR A CA 1
ATOM 1317 C C . THR A 1 161 ? 26.724 -10.166 -39.239 1.00 59.31 161 THR A C 1
ATOM 1319 O O . THR A 1 161 ? 26.456 -10.289 -38.047 1.00 59.31 161 THR A O 1
ATOM 1322 N N . LYS A 1 162 ? 25.792 -9.862 -40.153 1.00 57.34 162 LYS A N 1
ATOM 1323 C CA . LYS A 1 162 ? 24.366 -9.736 -39.843 1.00 57.34 162 LYS A CA 1
ATOM 1324 C C . LYS A 1 162 ? 23.748 -11.085 -39.458 1.00 57.34 162 LYS A C 1
ATOM 1326 O O . LYS A 1 162 ? 23.075 -11.138 -38.438 1.00 57.34 162 LYS A O 1
ATOM 1331 N N . SER A 1 163 ? 24.034 -12.162 -40.195 1.00 48.41 163 SER A N 1
ATOM 1332 C CA . SER A 1 163 ? 23.518 -13.500 -39.858 1.00 48.41 163 SER A CA 1
ATOM 1333 C C . SER A 1 163 ? 24.058 -14.016 -38.520 1.00 48.41 163 SER A C 1
ATOM 1335 O O . SER A 1 163 ? 23.313 -14.587 -37.737 1.00 48.41 163 SER A O 1
ATOM 1337 N N . ALA A 1 164 ? 25.327 -13.743 -38.196 1.00 48.34 164 ALA A N 1
ATOM 1338 C CA . ALA A 1 164 ? 25.917 -14.136 -36.912 1.00 48.34 164 ALA A CA 1
ATOM 1339 C C . ALA A 1 164 ? 25.317 -13.404 -35.691 1.00 48.34 164 ALA A C 1
ATOM 1341 O O . ALA A 1 164 ? 25.432 -13.894 -34.573 1.00 48.34 164 ALA A O 1
ATOM 1342 N N . LEU A 1 165 ? 24.701 -12.233 -35.894 1.00 47.38 165 LEU A N 1
ATOM 1343 C CA . LEU A 1 165 ? 24.000 -11.473 -34.852 1.00 47.38 165 LEU A CA 1
ATOM 1344 C C . LEU A 1 165 ? 22.524 -11.874 -34.700 1.00 47.38 165 LEU A C 1
ATOM 1346 O O . LEU A 1 165 ? 21.924 -11.518 -33.693 1.00 47.38 165 LEU A O 1
ATOM 1350 N N . GLU A 1 166 ? 21.937 -12.557 -35.686 1.00 41.78 166 GLU A N 1
ATOM 1351 C CA . GLU A 1 166 ? 20.544 -13.034 -35.646 1.00 41.78 166 GLU A CA 1
ATOM 1352 C C . GLU A 1 166 ? 20.425 -14.446 -35.023 1.00 41.78 166 GLU A C 1
ATOM 1354 O O . GLU A 1 166 ? 19.351 -14.799 -34.546 1.00 41.78 166 GLU A O 1
ATOM 1359 N N . ASP A 1 167 ? 21.528 -15.208 -34.950 1.00 37.97 167 ASP A N 1
ATOM 1360 C CA . ASP A 1 167 ? 21.611 -16.567 -34.370 1.00 37.97 167 ASP A CA 1
ATOM 1361 C C . ASP A 1 167 ? 22.172 -16.619 -32.919 1.00 37.97 167 ASP A C 1
ATOM 1363 O O . ASP A 1 167 ? 22.441 -17.703 -32.394 1.00 37.97 167 ASP A O 1
ATOM 1367 N N . SER A 1 168 ? 22.378 -15.474 -32.249 1.00 39.81 168 SER A N 1
ATOM 1368 C CA . SER A 1 168 ? 22.817 -15.363 -30.834 1.00 39.81 168 SER A CA 1
ATOM 1369 C C . SER A 1 168 ? 21.825 -14.579 -29.985 1.00 39.81 168 SER A C 1
ATOM 1371 O O . SER A 1 168 ? 21.630 -14.969 -28.811 1.00 39.81 168 SER A O 1
#